Protein AF-R6C9A5-F1 (afdb_monomer)

Mean predicted aligned error: 3.92 Å

pLDDT: mean 92.14, std 10.57, range [50.97, 98.44]

Foldseek 3Di:
DDLVVLLVVLVVLLVVLVVVLVVPPDDPVVVVVSVVSNVVSVVSNVVSVVVVVVVVVVVVD

Radius of gyration: 14.93 Å; Cα contacts (8 Å, |Δi|>4): 24; chains: 1; bounding box: 31×15×46 Å

Solvent-accessible surface area (backbone atoms only — not comparable to full-atom values): 3488 Å² total; per-residue (Å²): 132,60,69,67,61,51,44,55,51,41,51,54,50,40,53,55,42,51,56,51,62,73,62,70,80,62,54,71,66,56,47,53,51,47,50,53,53,40,52,54,39,52,51,52,46,49,53,53,52,54,52,52,48,53,54,52,57,70,71,74,114

Structure (mmCIF, N/CA/C/O backbone):
data_AF-R6C9A5-F1
#
_entry.id   AF-R6C9A5-F1
#
loop_
_atom_site.group_PDB
_atom_site.id
_atom_site.type_symbol
_atom_site.label_atom_id
_atom_site.label_alt_id
_atom_site.label_comp_id
_atom_site.label_asym_id
_atom_site.label_entity_id
_atom_site.label_seq_id
_atom_site.pdbx_PDB_ins_code
_atom_site.Cartn_x
_atom_site.Cartn_y
_atom_site.Cartn_z
_atom_site.occupancy
_atom_site.B_iso_or_equiv
_atom_site.auth_seq_id
_atom_site.auth_comp_id
_atom_site.auth_asym_id
_atom_site.auth_atom_id
_atom_site.pdbx_PDB_model_num
ATOM 1 N N . MET A 1 1 ? 17.319 -6.679 -3.778 1.00 50.97 1 MET A N 1
ATOM 2 C CA . MET A 1 1 ? 15.863 -6.935 -3.712 1.00 50.97 1 MET A CA 1
ATOM 3 C C . MET A 1 1 ? 15.296 -6.462 -5.042 1.00 50.97 1 MET A C 1
ATOM 5 O O . MET A 1 1 ? 15.672 -5.376 -5.453 1.00 50.97 1 MET A O 1
ATOM 9 N N . ASN A 1 2 ? 14.557 -7.299 -5.770 1.00 66.69 2 ASN A N 1
ATOM 10 C CA . ASN A 1 2 ? 14.089 -6.980 -7.126 1.00 66.69 2 ASN A CA 1
ATOM 11 C C . ASN A 1 2 ? 12.964 -5.925 -7.058 1.00 66.69 2 ASN A C 1
ATOM 13 O O . ASN A 1 2 ? 12.085 -6.060 -6.207 1.00 66.69 2 ASN A O 1
ATOM 17 N N . GLU A 1 3 ? 12.980 -4.894 -7.907 1.00 71.94 3 GLU A N 1
ATOM 18 C CA . GLU A 1 3 ? 11.962 -3.825 -7.912 1.00 71.94 3 GLU A CA 1
ATOM 19 C C . GLU A 1 3 ? 10.554 -4.377 -8.154 1.00 71.94 3 GLU A C 1
ATOM 21 O O . GLU A 1 3 ? 9.614 -3.966 -7.478 1.00 71.94 3 GLU A O 1
ATOM 26 N N . ALA A 1 4 ? 10.427 -5.398 -9.009 1.00 71.75 4 ALA A N 1
ATOM 27 C CA . ALA A 1 4 ? 9.169 -6.112 -9.222 1.00 71.75 4 ALA A CA 1
ATOM 28 C C . ALA A 1 4 ? 8.644 -6.771 -7.931 1.00 71.75 4 ALA A C 1
AT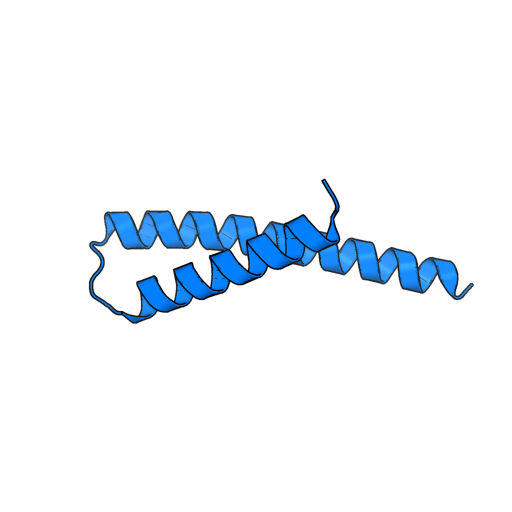OM 30 O O . ALA A 1 4 ? 7.467 -6.664 -7.605 1.00 71.75 4 ALA A O 1
ATOM 31 N N . VAL A 1 5 ? 9.537 -7.380 -7.140 1.00 72.81 5 VAL A N 1
ATOM 32 C CA . VAL A 1 5 ? 9.182 -7.998 -5.849 1.00 72.81 5 VAL A CA 1
ATOM 33 C C . VAL A 1 5 ? 8.780 -6.934 -4.823 1.00 72.81 5 VAL A C 1
ATOM 35 O O . VAL A 1 5 ? 7.938 -7.192 -3.967 1.00 72.81 5 VAL A O 1
ATOM 38 N N . ASN A 1 6 ? 9.358 -5.732 -4.887 1.00 87.19 6 ASN A N 1
ATOM 39 C CA . ASN A 1 6 ? 8.935 -4.626 -4.028 1.00 87.19 6 ASN A CA 1
ATOM 40 C C . ASN A 1 6 ? 7.533 -4.130 -4.425 1.00 87.19 6 ASN A C 1
ATOM 42 O O . ASN A 1 6 ? 6.655 -4.049 -3.572 1.00 87.19 6 ASN A O 1
ATOM 46 N N . PHE A 1 7 ? 7.289 -3.925 -5.723 1.00 92.19 7 PHE A N 1
ATOM 4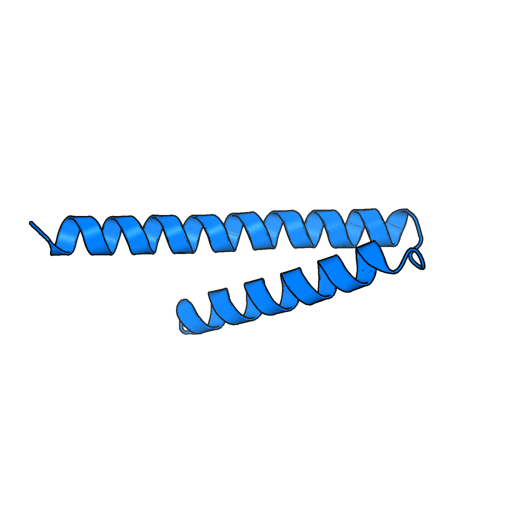7 C CA . PHE A 1 7 ? 5.987 -3.507 -6.248 1.00 92.19 7 PHE A CA 1
ATOM 48 C C . PHE A 1 7 ? 4.859 -4.488 -5.895 1.00 92.19 7 PHE A C 1
ATOM 50 O O . PHE A 1 7 ? 3.826 -4.072 -5.372 1.00 92.19 7 PHE A O 1
ATOM 57 N N . GLU A 1 8 ? 5.059 -5.791 -6.119 1.00 93.81 8 GLU A N 1
ATOM 58 C CA . GLU A 1 8 ? 4.058 -6.816 -5.791 1.00 93.81 8 GLU A CA 1
ATOM 59 C C . GLU A 1 8 ? 3.726 -6.843 -4.293 1.00 93.81 8 GLU A C 1
ATOM 61 O O . GLU A 1 8 ? 2.558 -6.937 -3.912 1.00 93.81 8 GLU A O 1
ATOM 66 N N . ASN A 1 9 ? 4.736 -6.700 -3.429 1.00 95.56 9 ASN A N 1
ATOM 67 C CA . ASN A 1 9 ? 4.523 -6.636 -1.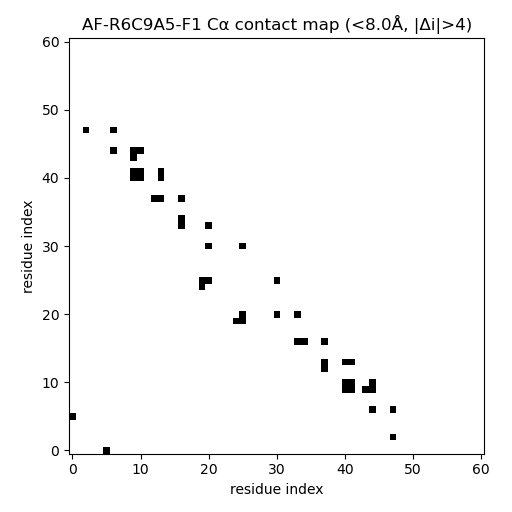984 1.00 95.56 9 ASN A CA 1
ATOM 68 C C . ASN A 1 9 ? 3.781 -5.360 -1.567 1.00 95.56 9 ASN A C 1
ATOM 70 O O . ASN A 1 9 ? 2.875 -5.432 -0.735 1.00 95.56 9 ASN A O 1
ATOM 74 N N . SER A 1 10 ? 4.125 -4.207 -2.147 1.00 96.06 10 SER A N 1
ATOM 75 C CA . SER A 1 10 ? 3.418 -2.947 -1.898 1.00 96.06 10 SER A CA 1
ATOM 76 C C . SER A 1 10 ? 1.957 -3.022 -2.340 1.00 96.06 10 SER A C 1
ATOM 78 O O . SER A 1 10 ? 1.080 -2.606 -1.587 1.00 96.06 10 SER A O 1
ATOM 80 N N . MET A 1 11 ? 1.681 -3.618 -3.503 1.00 97.06 11 MET A N 1
ATOM 81 C CA . MET A 1 11 ? 0.318 -3.850 -3.991 1.00 97.06 11 MET A CA 1
ATOM 82 C C . MET A 1 11 ? -0.471 -4.781 -3.072 1.00 97.06 11 MET A C 1
ATOM 84 O O . MET A 1 11 ? -1.578 -4.445 -2.660 1.00 97.06 11 MET A O 1
ATOM 88 N N . LYS A 1 12 ? 0.121 -5.907 -2.661 1.00 97.94 12 LYS A N 1
ATOM 89 C CA . LYS A 1 12 ? -0.521 -6.816 -1.706 1.00 97.94 12 LYS A CA 1
ATOM 90 C C . LYS A 1 12 ? -0.840 -6.112 -0.385 1.00 97.94 12 LYS A C 1
ATOM 92 O O . LYS A 1 12 ? -1.918 -6.297 0.177 1.00 97.94 12 LYS A O 1
ATOM 97 N N . ARG A 1 13 ? 0.083 -5.287 0.116 1.00 97.94 13 ARG A N 1
ATOM 98 C CA . ARG A 1 13 ? -0.126 -4.542 1.358 1.00 97.94 13 ARG A CA 1
ATOM 99 C C . ARG A 1 13 ? -1.224 -3.484 1.218 1.00 97.94 13 ARG A C 1
ATOM 101 O O . ARG A 1 13 ? -1.995 -3.306 2.158 1.00 97.94 13 ARG A O 1
ATOM 108 N N . LEU A 1 14 ? -1.320 -2.820 0.065 1.00 98.25 14 LEU A N 1
ATOM 109 C CA . LEU A 1 14 ? -2.414 -1.899 -0.252 1.00 98.25 14 LEU A CA 1
ATOM 110 C C . LEU A 1 14 ? -3.775 -2.600 -0.206 1.00 98.25 14 LEU A C 1
ATOM 112 O O . LEU A 1 14 ? -4.677 -2.094 0.460 1.00 98.25 14 LEU A O 1
ATOM 116 N N . ASP A 1 15 ? -3.905 -3.780 -0.816 1.00 98.25 15 ASP A N 1
ATOM 117 C CA . ASP A 1 15 ? -5.152 -4.559 -0.777 1.00 98.25 15 ASP A CA 1
ATOM 118 C C . ASP A 1 15 ? -5.552 -4.919 0.661 1.00 98.25 15 ASP A C 1
ATOM 120 O O . ASP A 1 15 ? -6.705 -4.749 1.061 1.00 98.25 15 ASP A O 1
ATOM 124 N N . GLU A 1 16 ? -4.594 -5.350 1.485 1.00 98.44 16 GLU A N 1
ATOM 125 C CA . GLU A 1 16 ? -4.841 -5.625 2.906 1.00 98.44 16 GLU A CA 1
ATOM 126 C C . GLU A 1 16 ? -5.284 -4.375 3.684 1.00 98.44 16 GLU A C 1
ATOM 128 O O . GLU A 1 16 ? -6.099 -4.469 4.604 1.00 98.44 16 GLU A O 1
ATOM 133 N N . ILE A 1 17 ? -4.717 -3.207 3.366 1.00 98.31 17 ILE A N 1
ATOM 134 C CA . ILE A 1 17 ? -5.095 -1.929 3.980 1.00 98.31 17 ILE A CA 1
ATOM 135 C C . ILE A 1 17 ? -6.533 -1.571 3.602 1.00 98.31 17 ILE A C 1
ATOM 137 O O . ILE A 1 17 ? -7.322 -1.261 4.495 1.00 98.31 17 ILE A O 1
ATOM 141 N N . VAL A 1 18 ? -6.887 -1.665 2.317 1.00 97.94 18 VAL A N 1
ATOM 142 C CA . VAL A 1 18 ? -8.246 -1.397 1.821 1.00 97.94 18 VAL A CA 1
ATOM 143 C C . VAL A 1 18 ? -9.252 -2.313 2.511 1.00 97.94 18 VAL A C 1
ATOM 145 O O . VAL A 1 18 ? -10.198 -1.819 3.119 1.00 97.94 18 VAL A O 1
ATOM 148 N N . GLN A 1 19 ? -8.991 -3.623 2.551 1.00 98.06 19 GLN A N 1
ATOM 149 C CA . GLN A 1 19 ? -9.866 -4.584 3.233 1.00 98.06 19 GLN A CA 1
ATOM 150 C C . GLN A 1 19 ? -10.074 -4.250 4.718 1.00 98.06 19 GLN A C 1
ATOM 152 O O . GLN A 1 19 ? -11.182 -4.381 5.245 1.00 98.06 19 GLN A O 1
ATOM 157 N N . LYS A 1 20 ? -9.021 -3.807 5.419 1.00 97.69 20 LYS A N 1
ATOM 158 C CA . LYS A 1 20 ? -9.125 -3.394 6.827 1.00 97.69 20 LYS A CA 1
ATOM 159 C C . LYS A 1 20 ? -9.950 -2.118 6.984 1.00 97.69 20 LYS A C 1
ATOM 161 O O . LYS A 1 20 ? -10.805 -2.079 7.869 1.00 97.69 20 LYS A O 1
ATOM 166 N N . LEU A 1 21 ? -9.726 -1.111 6.140 1.00 97.12 21 LEU A N 1
ATOM 16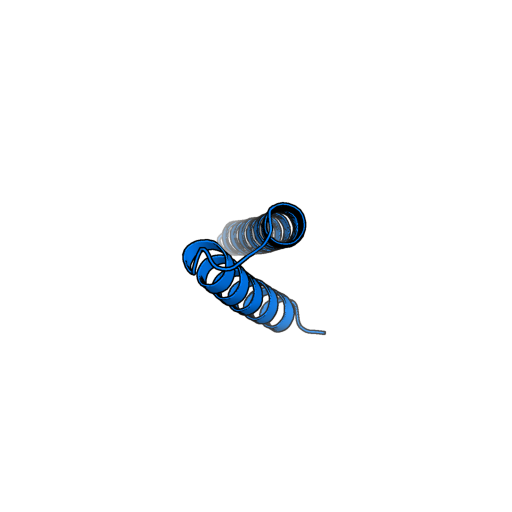7 C CA . LEU A 1 21 ? -10.472 0.152 6.157 1.00 97.12 21 LEU A CA 1
ATOM 168 C C . LEU A 1 21 ? -11.962 -0.068 5.858 1.00 97.12 21 LEU A C 1
ATOM 170 O O . LEU A 1 21 ? -12.815 0.437 6.585 1.00 97.12 21 LEU A O 1
ATOM 174 N N . GLU A 1 22 ? -12.281 -0.893 4.860 1.00 96.88 22 GLU A N 1
ATOM 175 C CA . GLU A 1 22 ? -13.658 -1.227 4.475 1.00 96.88 22 GLU A CA 1
ATOM 176 C C . GLU A 1 22 ? -14.390 -2.080 5.518 1.00 96.88 22 GLU A C 1
ATOM 178 O O . GLU A 1 22 ? -15.619 -2.084 5.567 1.00 96.88 22 GLU A O 1
ATOM 183 N N . SER A 1 23 ? -13.659 -2.772 6.400 1.00 96.38 23 SER A N 1
ATOM 184 C CA . SER A 1 23 ? -14.274 -3.582 7.457 1.00 96.38 23 SER A CA 1
ATOM 185 C C . SER A 1 23 ? -15.088 -2.760 8.464 1.00 96.38 23 SER A C 1
ATOM 187 O O . SER A 1 23 ? -15.945 -3.323 9.147 1.00 96.38 23 SER A O 1
ATOM 189 N N . GLY A 1 24 ? -14.793 -1.459 8.604 1.00 92.00 24 GLY A N 1
ATOM 190 C CA . GLY A 1 24 ? -15.457 -0.554 9.548 1.00 92.00 24 GLY A CA 1
ATOM 191 C C . GLY A 1 24 ? -15.216 -0.868 11.032 1.00 92.00 24 GLY A C 1
ATOM 192 O O . GLY A 1 24 ? -15.888 -0.303 11.890 1.00 92.00 24 GLY A O 1
ATOM 193 N N . LYS A 1 25 ? -14.285 -1.777 11.355 1.00 95.25 25 LYS A N 1
ATOM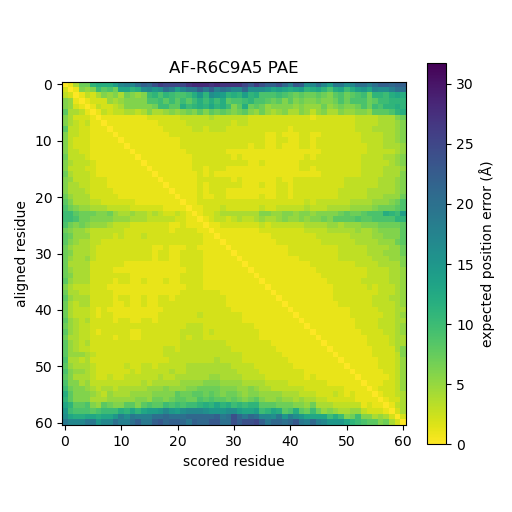 194 C CA . LYS A 1 25 ? -14.004 -2.242 12.731 1.00 95.25 25 LYS A CA 1
ATOM 195 C C . LYS A 1 25 ? -12.839 -1.519 13.410 1.00 95.25 25 LYS A C 1
ATOM 197 O O . LYS A 1 25 ? -12.497 -1.856 14.539 1.00 95.25 25 LYS A O 1
ATOM 202 N N . LEU A 1 26 ? -12.210 -0.581 12.712 1.00 97.12 26 LEU A N 1
ATOM 203 C CA . LEU A 1 26 ? -11.022 0.121 13.178 1.00 97.12 26 LEU A CA 1
ATOM 204 C C . LEU A 1 26 ? -11.403 1.329 14.030 1.00 97.12 26 LEU A C 1
ATOM 206 O O . LEU A 1 26 ? -12.377 2.030 13.749 1.00 97.12 26 LEU A O 1
ATOM 210 N N . SER A 1 27 ? -10.580 1.622 15.028 1.00 98.12 27 SER A N 1
ATOM 211 C CA . SER A 1 27 ? -10.588 2.933 15.666 1.00 98.12 27 SER A CA 1
ATOM 212 C C . SER A 1 27 ? -10.178 4.032 14.673 1.00 98.12 27 SER A C 1
ATOM 214 O O . SER A 1 27 ? -9.600 3.780 13.608 1.00 98.12 27 SER A O 1
ATOM 216 N N . LEU A 1 28 ? -10.454 5.287 15.033 1.00 97.44 28 LEU A N 1
ATOM 217 C CA . LEU A 1 28 ? -10.034 6.443 14.239 1.00 97.44 28 LEU A CA 1
ATOM 218 C C . LEU A 1 28 ? -8.506 6.491 14.072 1.00 97.44 28 LEU A C 1
ATOM 220 O O . LEU A 1 28 ? -8.009 6.759 12.981 1.00 97.44 28 LEU A O 1
ATOM 224 N N . GLU A 1 29 ? -7.764 6.203 15.138 1.00 98.06 29 GLU A N 1
ATOM 225 C CA . GLU A 1 29 ? -6.299 6.229 15.148 1.00 98.06 29 GLU A CA 1
ATOM 226 C C . GLU A 1 29 ? -5.711 5.157 14.224 1.00 98.06 29 GLU A C 1
ATOM 228 O O . GLU A 1 29 ? -4.836 5.458 13.409 1.00 98.06 29 GLU A O 1
ATOM 233 N N . GLU A 1 30 ? -6.247 3.934 14.271 1.00 98.06 30 GLU A N 1
ATOM 234 C CA . GLU A 1 30 ? -5.863 2.852 13.355 1.00 98.06 30 GLU A CA 1
ATOM 235 C C . GLU A 1 30 ? -6.202 3.190 11.900 1.00 98.06 30 GLU A C 1
ATOM 237 O O . GLU A 1 30 ? -5.393 2.950 11.004 1.00 98.06 30 GLU A O 1
ATOM 242 N N . SER A 1 31 ? -7.369 3.797 11.662 1.00 97.88 31 SER A N 1
ATOM 243 C CA . SER A 1 31 ? -7.794 4.217 10.322 1.00 97.88 31 SER A CA 1
ATOM 244 C C . SER A 1 31 ? -6.847 5.270 9.738 1.00 97.88 31 SER A C 1
ATOM 246 O O . SER A 1 31 ? -6.439 5.168 8.582 1.00 97.88 31 SER A O 1
ATOM 248 N N . ILE A 1 32 ? -6.433 6.252 10.546 1.00 98.31 32 ILE A N 1
ATOM 249 C CA . ILE A 1 32 ? -5.463 7.281 10.143 1.00 98.31 32 ILE A CA 1
ATOM 250 C C . ILE A 1 32 ? -4.089 6.660 9.866 1.00 98.31 32 ILE A C 1
ATOM 252 O O . ILE A 1 32 ? -3.430 7.043 8.896 1.00 98.31 32 ILE A O 1
ATOM 256 N N . ALA A 1 33 ? -3.643 5.717 10.699 1.00 98.44 33 ALA A N 1
ATOM 257 C CA . ALA A 1 33 ? -2.362 5.042 10.510 1.00 98.44 33 ALA A CA 1
ATOM 258 C C . ALA A 1 33 ? -2.334 4.240 9.198 1.00 98.44 33 ALA A C 1
ATOM 260 O O . ALA A 1 33 ? -1.423 4.422 8.389 1.00 98.44 33 ALA A O 1
ATOM 261 N N . LEU A 1 34 ? -3.366 3.427 8.951 1.00 98.44 34 LEU A N 1
ATOM 262 C CA . LEU A 1 34 ? -3.493 2.628 7.731 1.00 98.44 34 LEU A CA 1
ATOM 263 C C . LEU A 1 34 ? -3.638 3.501 6.480 1.00 98.44 34 LEU A C 1
ATOM 265 O O . LEU A 1 34 ? -3.038 3.195 5.453 1.00 98.44 34 LEU A O 1
ATOM 269 N N . TYR A 1 35 ? -4.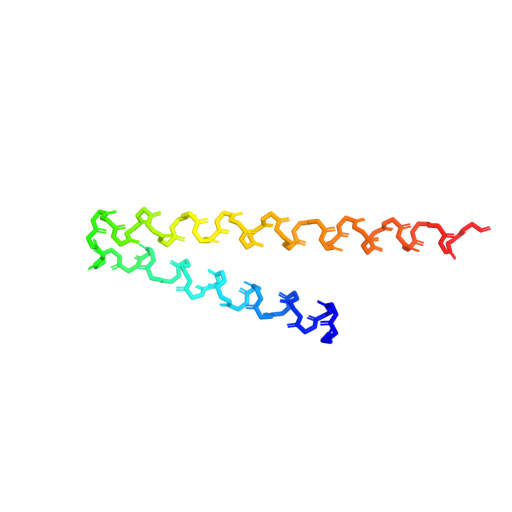362 4.621 6.562 1.00 97.81 35 TYR A N 1
ATOM 270 C CA . TYR A 1 35 ? -4.464 5.571 5.452 1.00 97.81 35 TYR A CA 1
ATOM 271 C C . TYR A 1 35 ? -3.107 6.194 5.086 1.00 97.81 35 TYR A C 1
ATOM 273 O O . TYR A 1 35 ? -2.764 6.297 3.906 1.00 97.81 35 TYR A O 1
ATOM 281 N N . LYS A 1 36 ? -2.314 6.601 6.089 1.00 98.38 36 LYS A N 1
ATOM 282 C CA . LYS A 1 36 ? -0.967 7.152 5.867 1.00 98.38 36 LYS A CA 1
ATOM 283 C C . LYS A 1 36 ? -0.042 6.119 5.233 1.00 98.38 36 LYS A C 1
ATOM 285 O O . LYS A 1 36 ? 0.631 6.436 4.257 1.00 98.38 36 LYS A O 1
ATOM 290 N N . GLU A 1 37 ? -0.042 4.897 5.761 1.00 98.25 37 GLU A N 1
ATOM 291 C CA . GLU A 1 37 ? 0.724 3.786 5.194 1.00 98.25 37 GLU A CA 1
ATOM 292 C C . GLU A 1 37 ? 0.320 3.529 3.735 1.00 98.25 37 GLU A C 1
ATOM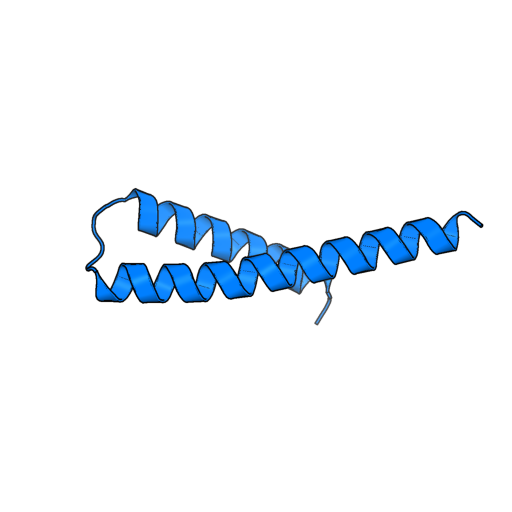 294 O O . GLU A 1 37 ? 1.175 3.497 2.850 1.00 98.25 37 GLU A O 1
ATOM 299 N N . GLY A 1 38 ? -0.985 3.433 3.469 1.00 98.06 38 GLY A N 1
ATOM 300 C CA . GLY A 1 38 ? -1.516 3.217 2.127 1.00 98.06 38 GLY A CA 1
ATOM 301 C C . GLY A 1 38 ? -1.130 4.333 1.158 1.00 98.06 38 GLY A C 1
ATOM 302 O O . GLY A 1 38 ? -0.738 4.060 0.030 1.00 98.06 38 GLY A O 1
ATOM 303 N N . SER A 1 39 ? -1.149 5.590 1.602 1.00 98.00 39 SER A N 1
ATOM 304 C CA . SER A 1 39 ? -0.772 6.730 0.755 1.00 98.00 39 SER A CA 1
ATOM 305 C C . SER A 1 39 ? 0.696 6.658 0.308 1.00 98.00 39 SER A C 1
ATOM 307 O O . SER A 1 39 ? 0.987 6.861 -0.869 1.00 98.00 39 SER A O 1
ATOM 309 N N . VAL A 1 40 ? 1.610 6.294 1.216 1.00 97.56 40 VAL A N 1
ATOM 310 C CA . VAL A 1 40 ? 3.045 6.130 0.909 1.00 97.56 40 VAL A CA 1
ATOM 311 C C . VAL A 1 40 ? 3.287 4.954 -0.042 1.00 97.56 40 VAL A C 1
ATOM 313 O O . VAL A 1 40 ? 4.080 5.057 -0.983 1.00 97.56 40 VAL A O 1
ATOM 316 N N . LEU A 1 41 ? 2.598 3.831 0.176 1.00 97.56 41 LEU A N 1
ATOM 317 C CA . LEU A 1 41 ? 2.694 2.663 -0.703 1.00 97.56 41 LEU A CA 1
ATOM 318 C C . LEU A 1 41 ? 2.160 2.97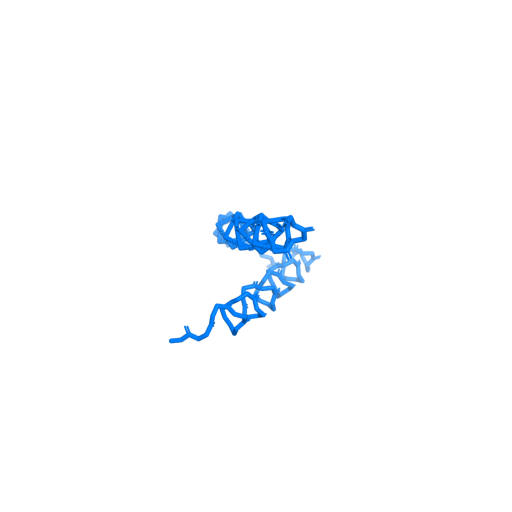3 -2.106 1.00 97.56 41 LEU A C 1
ATOM 320 O O . LEU A 1 41 ? 2.806 2.626 -3.091 1.00 97.56 41 LEU A O 1
ATOM 324 N N . ALA A 1 42 ? 1.023 3.665 -2.204 1.00 97.00 42 ALA A N 1
ATOM 325 C CA . ALA A 1 42 ? 0.424 4.046 -3.479 1.00 97.00 42 ALA A CA 1
ATOM 326 C C . ALA A 1 42 ? 1.336 4.984 -4.284 1.00 97.00 42 ALA A C 1
ATOM 328 O O . ALA A 1 42 ? 1.514 4.787 -5.487 1.00 97.00 42 ALA A O 1
ATOM 329 N N . GLU A 1 43 ? 1.958 5.965 -3.624 1.00 96.62 43 GLU A N 1
ATOM 330 C CA . GLU A 1 43 ? 2.944 6.850 -4.251 1.00 96.62 43 GLU A CA 1
ATOM 331 C C . GLU A 1 43 ? 4.168 6.069 -4.751 1.00 96.62 43 GLU A C 1
ATOM 333 O O . GLU A 1 43 ? 4.601 6.252 -5.889 1.00 96.62 43 GLU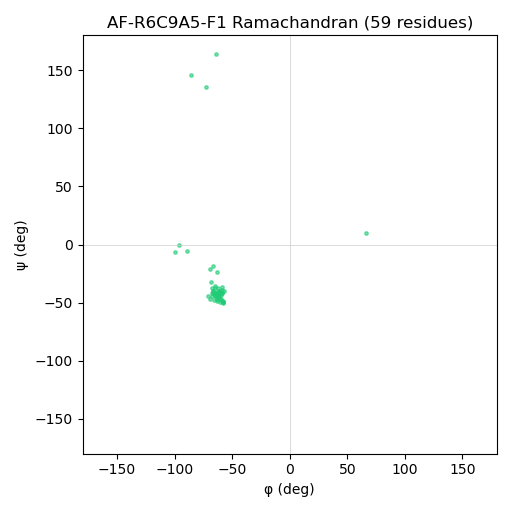 A O 1
ATOM 338 N N . SER A 1 44 ? 4.673 5.133 -3.946 1.00 94.00 44 SER A N 1
ATOM 339 C CA . SER A 1 44 ? 5.804 4.278 -4.328 1.00 94.00 44 SER A CA 1
ATOM 340 C C . SER A 1 44 ? 5.479 3.410 -5.550 1.00 94.00 44 SER A C 1
ATOM 342 O O . SER A 1 44 ? 6.270 3.349 -6.492 1.00 94.00 44 SER A O 1
ATOM 344 N N . CYS A 1 45 ? 4.294 2.791 -5.578 1.00 95.56 45 CYS A N 1
ATOM 345 C CA . CYS A 1 45 ? 3.816 2.017 -6.724 1.00 95.56 45 CYS A CA 1
ATOM 346 C C . CYS A 1 45 ? 3.689 2.883 -7.982 1.00 95.56 45 CYS A C 1
ATOM 348 O O . CYS A 1 45 ? 4.116 2.469 -9.059 1.00 95.56 45 CYS A O 1
ATOM 350 N N . LYS A 1 46 ? 3.134 4.094 -7.855 1.00 95.62 46 LYS A N 1
ATOM 351 C CA . LYS A 1 46 ? 3.017 5.032 -8.974 1.00 95.62 46 LYS A CA 1
ATOM 352 C C . LYS A 1 46 ? 4.389 5.382 -9.553 1.00 95.62 46 LYS A C 1
ATOM 354 O O . LYS A 1 46 ? 4.574 5.274 -10.760 1.00 95.62 46 LYS A O 1
ATOM 359 N N . ASN A 1 47 ? 5.354 5.720 -8.699 1.00 94.19 47 ASN A N 1
ATOM 360 C CA . ASN A 1 47 ? 6.708 6.067 -9.132 1.00 94.19 47 ASN A CA 1
ATOM 361 C C . ASN A 1 47 ? 7.394 4.902 -9.862 1.00 94.19 47 ASN A C 1
ATOM 363 O O . ASN A 1 47 ? 8.045 5.116 -10.883 1.00 94.19 47 ASN A O 1
ATOM 367 N N . ALA A 1 48 ? 7.208 3.667 -9.384 1.00 92.50 48 ALA A N 1
ATOM 368 C CA . ALA A 1 48 ? 7.727 2.479 -10.058 1.00 92.50 48 ALA A CA 1
ATOM 369 C C . ALA A 1 48 ? 7.105 2.286 -11.454 1.00 92.50 48 ALA A C 1
ATOM 371 O O . ALA A 1 48 ? 7.815 1.987 -12.414 1.00 92.50 48 ALA A O 1
ATOM 372 N N . LEU A 1 49 ? 5.791 2.500 -11.591 1.00 94.38 49 LEU A N 1
ATOM 373 C CA . LEU A 1 49 ? 5.104 2.415 -12.883 1.00 94.38 49 LEU A CA 1
ATOM 374 C C . LEU A 1 49 ? 5.547 3.514 -13.850 1.00 94.38 49 LEU A C 1
ATOM 376 O O . LEU A 1 49 ? 5.716 3.244 -15.036 1.00 94.38 49 LEU A O 1
ATOM 380 N N . ASP A 1 50 ? 5.739 4.737 -13.362 1.00 94.50 50 ASP A N 1
ATOM 381 C CA . ASP A 1 50 ? 6.190 5.856 -14.188 1.00 94.50 50 ASP A CA 1
ATOM 382 C C . ASP A 1 50 ? 7.632 5.631 -14.681 1.00 94.50 50 ASP A C 1
ATOM 384 O O . ASP A 1 50 ? 7.917 5.838 -15.861 1.00 94.50 50 ASP A O 1
ATOM 388 N N . ALA A 1 51 ? 8.516 5.093 -13.831 1.00 91.69 51 ALA A N 1
ATOM 389 C CA . ALA A 1 51 ? 9.865 4.686 -14.231 1.00 91.69 51 ALA A CA 1
ATOM 390 C C . ALA A 1 51 ? 9.853 3.552 -15.273 1.00 91.69 51 ALA A C 1
ATOM 392 O O . ALA A 1 51 ? 10.576 3.613 -16.270 1.00 91.69 51 ALA A O 1
ATOM 393 N N . ALA A 1 52 ? 9.000 2.540 -15.080 1.00 91.44 52 ALA A N 1
ATOM 394 C CA . ALA A 1 52 ? 8.849 1.442 -16.030 1.00 91.44 52 ALA A CA 1
ATOM 395 C C . ALA A 1 52 ? 8.341 1.928 -17.398 1.00 91.44 52 ALA A C 1
ATOM 397 O O . ALA A 1 52 ? 8.873 1.510 -18.425 1.00 91.44 52 ALA A O 1
ATOM 398 N N . LYS A 1 53 ? 7.359 2.841 -17.428 1.00 93.00 53 LYS A N 1
ATOM 399 C CA . LYS A 1 53 ? 6.859 3.447 -18.675 1.00 93.00 53 LYS A CA 1
ATOM 400 C C . LYS A 1 53 ? 7.956 4.201 -19.416 1.00 93.00 53 LYS A C 1
ATOM 402 O O . LYS A 1 53 ? 8.164 3.931 -20.593 1.00 93.00 53 LYS A O 1
ATOM 407 N N . LEU A 1 54 ? 8.698 5.063 -18.718 1.00 94.19 54 LEU A N 1
ATOM 408 C CA . LEU A 1 54 ? 9.802 5.818 -19.314 1.00 94.19 54 LEU A CA 1
ATOM 409 C C . LEU A 1 54 ? 10.874 4.888 -19.903 1.00 94.19 54 LEU A C 1
ATOM 411 O O . LEU A 1 54 ? 11.414 5.148 -20.975 1.00 94.19 54 LEU A O 1
ATOM 415 N N . SER A 1 55 ? 11.177 3.779 -19.221 1.00 91.75 55 SER A N 1
ATOM 416 C CA . SER A 1 55 ? 12.117 2.782 -19.738 1.00 91.75 55 SER A CA 1
ATOM 417 C C . SER A 1 55 ? 11.614 2.097 -21.009 1.00 91.75 55 SER A C 1
ATOM 419 O O . SER A 1 55 ? 12.434 1.756 -21.857 1.00 91.75 55 SER A O 1
ATOM 421 N N . VAL A 1 56 ? 10.305 1.853 -21.128 1.00 92.88 56 VAL A N 1
ATOM 422 C CA . VAL A 1 56 ? 9.704 1.262 -22.332 1.00 92.88 56 VAL A CA 1
ATOM 423 C C . VAL A 1 56 ? 9.718 2.262 -23.484 1.00 92.88 56 VAL A C 1
ATOM 425 O O . VAL A 1 56 ? 10.099 1.881 -24.584 1.00 92.88 56 VAL A O 1
ATOM 428 N N . GLU A 1 57 ? 9.358 3.521 -23.230 1.00 93.38 57 GLU A N 1
ATOM 429 C CA . GLU A 1 57 ? 9.378 4.593 -24.235 1.00 93.38 57 GLU A CA 1
ATOM 430 C C . GLU A 1 57 ? 10.785 4.773 -24.824 1.00 93.38 57 GLU A C 1
ATOM 432 O O . GLU A 1 57 ? 10.958 4.669 -26.033 1.00 93.38 57 GLU A O 1
ATOM 437 N N . ASN A 1 58 ? 11.812 4.896 -23.976 1.00 89.81 58 ASN A N 1
ATOM 438 C CA . ASN A 1 58 ? 13.202 5.051 -24.427 1.00 89.81 58 ASN A CA 1
ATOM 439 C C . ASN A 1 58 ? 13.779 3.814 -25.144 1.00 89.81 58 ASN A C 1
ATOM 441 O O . ASN A 1 58 ? 14.820 3.915 -25.784 1.00 89.81 58 ASN A O 1
ATOM 445 N N . ALA A 1 59 ? 13.174 2.633 -24.982 1.00 83.12 59 ALA A N 1
ATOM 446 C CA . ALA A 1 59 ? 13.615 1.400 -25.639 1.00 83.12 59 ALA A CA 1
ATOM 447 C C . ALA A 1 59 ? 12.959 1.181 -27.016 1.00 83.12 59 ALA A C 1
ATOM 449 O O . ALA A 1 59 ? 13.284 0.203 -27.692 1.00 83.12 59 ALA A O 1
ATOM 450 N N . GLN A 1 60 ? 12.004 2.036 -27.397 1.00 66.44 60 GLN A N 1
ATOM 451 C CA . GLN A 1 60 ? 11.284 1.979 -28.672 1.00 66.44 60 GLN A CA 1
ATOM 452 C C . GLN A 1 60 ? 11.816 2.972 -29.723 1.00 66.44 60 GLN A C 1
ATOM 454 O O . GLN A 1 60 ? 11.383 2.891 -30.874 1.00 66.44 60 GLN A O 1
ATOM 459 N N . ASP A 1 61 ? 12.758 3.839 -29.338 1.00 54.50 61 ASP A N 1
ATOM 460 C CA . ASP A 1 61 ? 13.537 4.737 -30.207 1.00 54.50 61 ASP A CA 1
ATOM 461 C C . ASP A 1 61 ? 14.851 4.086 -30.688 1.00 54.50 61 ASP A C 1
ATOM 463 O O . ASP A 1 61 ? 15.269 4.372 -31.837 1.00 54.50 61 ASP A O 1
#

Sequence (61 aa):
MNEAVNFENSMKRLDEIVQKLESGKLSLEESIALYKEGSVLAESCKNALDAAKLSVENAQD

Nearest PDB structures (foldseek):
  8vc9-assembly3_E  TM=8.582E-01  e=2.863E+00  Leptospira interrogans serovar Copenhageni
  8oir-assembly1_Aa  TM=7.018E-01  e=4.918E+00  Homo sapiens
  6yo0-assembly1_g1  TM=7.700E-01  e=8.448E+00  Tetrahymena thermophila
  3qwe-assembly1_A-2  TM=5.676E-01  e=6.446E+00  Homo sapiens

Secondary structure (DSSP, 8-state):
--HHHHHHHHHHHHHHHHHHHHT--S-HHHHHHHHHHHHHHHHHHHHHHHHHHHHHHTT--